Protein AF-A0A413FI56-F1 (afdb_monomer)

Sequence (163 aa):
MSLKTNYKDDKFAGKRIYKMDTLEGGLVTLEDQTQYQEEGDIFSAADINATNTAVNSNTAGLSQAEKMIAGLQDKIVVNLPVSGWSGTAPFTQTIPLLGIKNTDNPIPGMLYPDNLTEDRKAQIDKSSNMITEIETLDGSLKVTCQFKRPTADLILVLKGVSL

pLDDT: mean 93.71, std 5.66, range [62.91, 98.44]

Mean predicted aligned error: 7.74 Å

Radius of gyration: 33.52 Å; Cα contacts (8 Å, |Δi|>4): 257; chains: 1; bounding box: 79×28×87 Å

Structure (mmCIF, N/CA/C/O backbone):
data_AF-A0A413FI56-F1
#
_entry.id   AF-A0A413FI56-F1
#
loop_
_atom_site.group_PDB
_atom_site.id
_atom_site.type_symbol
_atom_site.label_atom_id
_atom_site.label_alt_id
_atom_site.label_comp_id
_atom_site.label_asym_id
_atom_site.label_entity_id
_atom_site.label_seq_id
_atom_site.pdbx_PDB_ins_code
_atom_site.Cartn_x
_atom_site.Cartn_y
_atom_site.Cartn_z
_atom_site.occupancy
_atom_site.B_iso_or_equiv
_atom_site.auth_seq_id
_atom_site.auth_comp_id
_atom_site.auth_asym_id
_atom_site.auth_atom_id
_atom_site.pdbx_PDB_model_num
ATOM 1 N N . MET A 1 1 ? -4.419 7.385 18.884 1.00 62.91 1 MET A N 1
ATOM 2 C CA . MET A 1 1 ? -5.493 7.493 19.897 1.00 62.91 1 MET A CA 1
ATOM 3 C C . MET A 1 1 ? -5.145 6.507 21.002 1.00 62.91 1 MET A C 1
ATOM 5 O O . MET A 1 1 ? -4.830 5.375 20.660 1.00 62.91 1 MET A O 1
ATOM 9 N N . SER A 1 2 ? -5.079 6.925 22.267 1.00 76.06 2 SER A N 1
ATOM 10 C CA . SER A 1 2 ? -4.765 6.002 23.369 1.00 76.06 2 SER A CA 1
ATOM 11 C C . SER A 1 2 ? -6.068 5.498 23.974 1.00 76.06 2 SER A C 1
ATOM 13 O O . SER A 1 2 ? -6.894 6.315 24.373 1.00 76.06 2 SER A O 1
ATOM 15 N N . LEU A 1 3 ? -6.258 4.180 24.015 1.00 86.19 3 LEU A N 1
ATOM 16 C CA . LEU A 1 3 ? -7.395 3.569 24.705 1.00 86.19 3 LEU A CA 1
ATOM 17 C C . LEU A 1 3 ? -7.156 3.622 26.220 1.00 86.19 3 LEU A C 1
ATOM 19 O O . LEU A 1 3 ? -6.004 3.611 26.663 1.00 86.19 3 LEU A O 1
ATOM 23 N N . LYS A 1 4 ? -8.228 3.697 27.015 1.00 89.62 4 LYS A N 1
ATOM 24 C CA . LYS A 1 4 ? -8.126 3.604 28.475 1.00 89.62 4 LYS A CA 1
ATOM 25 C C . LYS A 1 4 ? -7.686 2.187 28.855 1.00 89.62 4 LYS A C 1
ATOM 27 O O . LYS A 1 4 ? -8.221 1.212 28.339 1.00 89.62 4 LYS A O 1
ATOM 32 N N . THR A 1 5 ? -6.711 2.076 29.755 1.00 91.69 5 THR A N 1
ATOM 33 C CA . THR A 1 5 ? -6.114 0.787 30.164 1.00 91.69 5 THR A CA 1
ATOM 34 C C . THR A 1 5 ? -6.169 0.546 31.670 1.00 91.69 5 THR A C 1
ATOM 36 O O . THR A 1 5 ? -5.569 -0.400 32.166 1.00 91.69 5 THR A O 1
ATOM 39 N N . ASN A 1 6 ? -6.835 1.426 32.414 1.00 93.69 6 ASN A N 1
ATOM 40 C CA . ASN A 1 6 ? -6.826 1.450 33.873 1.00 93.69 6 ASN A CA 1
ATOM 41 C C . ASN A 1 6 ? -8.244 1.508 34.456 1.00 93.69 6 ASN A C 1
ATOM 43 O O . ASN A 1 6 ? -8.458 2.217 35.437 1.00 93.69 6 ASN A O 1
ATOM 47 N N . TYR A 1 7 ? -9.195 0.798 33.835 1.00 94.94 7 TYR A N 1
ATOM 48 C CA . TYR A 1 7 ? -10.521 0.596 34.421 1.00 94.94 7 TYR A CA 1
ATOM 49 C C . TYR A 1 7 ? -10.390 -0.038 35.804 1.00 94.94 7 TYR A C 1
ATOM 51 O O . TYR A 1 7 ? -9.538 -0.905 36.022 1.00 94.94 7 TYR A O 1
ATOM 59 N N . LYS A 1 8 ? -11.233 0.415 36.724 1.00 95.69 8 LYS A N 1
ATOM 60 C CA . LYS A 1 8 ? -11.311 -0.099 38.088 1.00 95.69 8 LYS A CA 1
ATOM 61 C C . LYS A 1 8 ? -12.661 -0.747 38.328 1.00 95.69 8 LYS A C 1
ATOM 63 O O . LYS A 1 8 ? -13.668 -0.268 37.817 1.00 95.69 8 LYS A O 1
ATOM 68 N N . ASP A 1 9 ? -12.664 -1.789 39.143 1.00 95.19 9 ASP A N 1
ATOM 69 C CA . ASP A 1 9 ? -13.892 -2.388 39.649 1.00 95.19 9 ASP A CA 1
ATOM 70 C C . ASP A 1 9 ? -14.341 -1.684 40.929 1.00 95.19 9 ASP A C 1
ATOM 72 O O . ASP A 1 9 ? -13.516 -1.216 41.719 1.00 95.19 9 ASP A O 1
ATOM 76 N N . ASP A 1 10 ? -15.651 -1.689 41.169 1.00 96.62 10 ASP A N 1
ATOM 77 C CA . ASP A 1 10 ? -16.194 -1.343 42.479 1.00 96.62 10 ASP A CA 1
ATOM 78 C C . ASP A 1 10 ? -15.631 -2.288 43.552 1.00 96.62 10 ASP A C 1
ATOM 80 O O . ASP A 1 10 ? -15.700 -3.515 43.422 1.00 96.62 10 ASP A O 1
ATOM 84 N N . LYS A 1 11 ? -15.158 -1.733 44.670 1.00 96.75 11 LYS A N 1
ATOM 85 C CA . LYS A 1 11 ? -14.736 -2.500 45.850 1.00 96.75 11 LYS A CA 1
ATOM 86 C C . LYS A 1 11 ? -15.655 -2.193 47.014 1.00 96.75 11 LYS A C 1
ATOM 88 O O . LYS A 1 11 ? -15.788 -1.049 47.433 1.00 96.75 11 LYS A O 1
ATOM 93 N N . PHE A 1 12 ? -16.257 -3.229 47.576 1.00 96.25 12 PHE A N 1
ATOM 94 C CA . PHE A 1 12 ? -17.137 -3.145 48.737 1.00 96.25 12 PHE A CA 1
ATOM 95 C C . PHE A 1 12 ? -17.051 -4.449 49.531 1.00 96.25 12 PHE A C 1
ATOM 97 O O . PHE A 1 12 ? -16.627 -5.485 49.016 1.00 96.25 12 PHE A O 1
ATOM 104 N N . ALA A 1 13 ? -17.430 -4.401 50.806 1.00 94.94 13 ALA A N 1
ATOM 105 C CA . ALA A 1 13 ? -17.453 -5.580 51.661 1.00 94.94 13 ALA A CA 1
ATOM 106 C C . ALA A 1 13 ? -18.859 -6.192 51.697 1.00 94.94 13 ALA A C 1
ATOM 108 O O . ALA A 1 13 ? -19.853 -5.487 51.854 1.00 94.94 13 ALA A O 1
ATOM 109 N N . GLY A 1 14 ? -18.946 -7.520 51.613 1.00 93.88 14 GLY A N 1
ATOM 110 C CA . GLY A 1 14 ? -20.225 -8.225 51.685 1.00 93.88 14 GLY A CA 1
ATOM 111 C C . GLY A 1 14 ? -21.047 -8.119 50.397 1.00 93.88 14 GLY A C 1
ATOM 112 O O . GLY A 1 14 ? -20.510 -8.225 49.298 1.00 93.88 14 GLY A O 1
ATOM 113 N N . LYS A 1 15 ? -22.372 -8.000 50.530 1.00 95.31 15 LYS A N 1
ATOM 114 C CA . LYS A 1 15 ? -23.308 -7.921 49.396 1.00 95.31 15 LYS A CA 1
ATOM 115 C C . LYS A 1 15 ? -23.621 -6.462 49.070 1.00 95.31 15 LYS A C 1
ATOM 117 O O . LYS A 1 15 ? -23.657 -5.640 49.981 1.00 95.31 15 LYS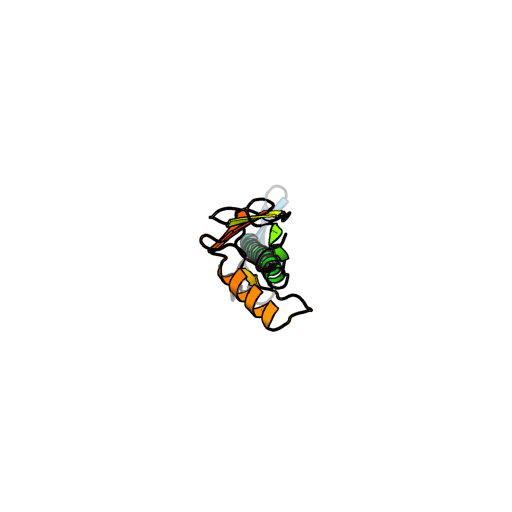 A O 1
ATOM 122 N N . ARG A 1 16 ? -23.930 -6.172 47.801 1.00 96.69 16 ARG A N 1
ATOM 123 C CA . ARG A 1 16 ? -24.532 -4.885 47.426 1.00 96.69 16 ARG A CA 1
ATOM 124 C C . ARG A 1 16 ? -25.878 -4.715 48.124 1.00 96.69 16 ARG A C 1
ATOM 126 O O . ARG A 1 16 ? -26.634 -5.684 48.251 1.00 96.69 16 ARG A O 1
ATOM 133 N N . ILE A 1 17 ? -26.153 -3.502 48.579 1.00 97.00 17 ILE A N 1
ATOM 134 C CA . ILE A 1 17 ? -27.350 -3.147 49.336 1.00 97.00 17 ILE A CA 1
ATOM 135 C C . ILE A 1 17 ? -28.154 -2.151 48.512 1.00 97.00 17 ILE A C 1
ATOM 137 O O . ILE A 1 17 ? -27.629 -1.125 48.097 1.00 97.00 17 ILE A O 1
ATOM 141 N N . TYR A 1 18 ? -29.435 -2.447 48.306 1.00 97.38 18 TYR A N 1
ATOM 142 C CA . TYR A 1 18 ? -30.353 -1.579 47.578 1.00 97.38 18 TYR A CA 1
ATOM 143 C C . TYR A 1 18 ? -31.541 -1.226 48.459 1.00 97.38 18 TYR A C 1
ATOM 145 O O . TYR A 1 18 ? -32.102 -2.097 49.131 1.00 97.38 18 TYR A O 1
ATOM 153 N N . LYS A 1 19 ? -31.957 0.036 48.417 1.00 97.25 19 LYS A N 1
ATOM 154 C CA . LYS A 1 19 ? -33.266 0.448 48.909 1.00 97.25 19 LYS A CA 1
ATOM 155 C C . LYS A 1 19 ? -34.274 0.292 47.773 1.00 97.25 19 LYS A C 1
ATOM 157 O O . LYS A 1 19 ? -34.049 0.782 46.670 1.00 97.25 19 LYS A O 1
ATOM 162 N N . MET A 1 20 ? -35.366 -0.417 48.048 1.00 97.50 20 MET A N 1
ATOM 163 C CA . MET A 1 20 ? -36.452 -0.623 47.094 1.00 97.50 20 MET A CA 1
ATOM 164 C C . MET A 1 20 ? -37.646 0.241 47.479 1.00 97.50 20 MET A C 1
ATOM 166 O O . MET A 1 20 ? -38.175 0.101 48.581 1.00 97.50 20 MET A O 1
ATOM 170 N N . ASP A 1 21 ? -38.101 1.066 46.544 1.00 96.19 21 ASP A N 1
ATOM 171 C CA . ASP A 1 21 ? -39.343 1.822 46.663 1.00 96.19 21 ASP A CA 1
ATOM 172 C C . ASP A 1 21 ? -40.326 1.316 45.590 1.00 96.19 21 ASP A C 1
ATOM 174 O O . ASP A 1 21 ? -39.961 1.124 44.427 1.00 96.19 21 ASP A O 1
ATOM 178 N N . THR A 1 22 ? -41.568 1.027 45.991 1.00 96.25 22 THR A N 1
ATOM 179 C CA . THR A 1 22 ? -42.619 0.562 45.067 1.00 96.25 22 THR A CA 1
ATOM 180 C C . THR A 1 22 ? -43.400 1.757 44.541 1.00 96.25 22 THR A C 1
ATOM 182 O O . THR A 1 22 ? -43.889 2.576 45.318 1.00 96.25 22 THR A O 1
ATOM 185 N N . LEU A 1 23 ? -43.516 1.845 43.221 1.00 94.19 23 LEU A N 1
ATOM 186 C CA . LEU A 1 23 ? -44.238 2.887 42.506 1.00 94.19 23 LEU A CA 1
ATOM 187 C C . LEU A 1 23 ? -45.663 2.436 42.161 1.00 94.19 23 LEU A C 1
ATOM 189 O O . LEU A 1 23 ? -46.005 1.249 42.181 1.00 94.19 23 LEU A O 1
ATOM 193 N N . GLU A 1 24 ? -46.499 3.404 41.789 1.00 93.31 24 GLU A N 1
ATOM 194 C CA . GLU A 1 24 ? -47.828 3.135 41.246 1.00 93.31 24 GLU A CA 1
ATOM 195 C C . GLU A 1 24 ? -47.736 2.264 39.977 1.00 93.31 24 GLU A C 1
ATOM 197 O O . GLU A 1 24 ? -46.780 2.347 39.204 1.00 93.31 24 GLU A O 1
ATOM 202 N N . GLY A 1 25 ? -48.705 1.368 39.782 1.00 92.62 25 GLY A N 1
ATOM 203 C CA . GLY A 1 25 ? -48.677 0.399 38.680 1.00 92.62 25 GLY A CA 1
ATOM 204 C C . GLY A 1 25 ? -47.736 -0.796 38.891 1.00 92.62 25 GLY A C 1
ATOM 205 O O . GLY A 1 25 ? -47.563 -1.592 37.971 1.00 92.62 25 GLY A O 1
ATOM 206 N N . GLY A 1 26 ? -47.148 -0.957 40.083 1.00 93.44 26 GLY A N 1
ATOM 207 C CA . GLY A 1 26 ? -46.331 -2.126 40.439 1.00 93.44 26 GLY A CA 1
ATOM 208 C C . GLY A 1 26 ? -44.890 -2.083 39.924 1.00 93.44 26 GLY A C 1
ATOM 209 O O . GLY A 1 26 ? -44.186 -3.088 39.999 1.00 93.44 26 GLY A O 1
ATOM 210 N N . LEU A 1 27 ? -44.443 -0.935 39.406 1.00 95.06 27 LEU A N 1
ATOM 211 C CA . LEU A 1 27 ? -43.036 -0.696 39.087 1.00 95.06 27 LEU A CA 1
ATOM 212 C C . LEU A 1 27 ? -42.225 -0.504 40.377 1.00 95.06 27 LEU A C 1
ATOM 214 O O . LEU A 1 27 ? -42.771 -0.143 41.417 1.00 95.06 27 LEU A O 1
ATOM 218 N N . VAL A 1 28 ? -40.911 -0.717 40.316 1.00 96.69 28 VAL A N 1
ATOM 219 C CA . VAL A 1 28 ? -40.008 -0.513 41.459 1.00 96.69 28 VAL A CA 1
ATOM 220 C C . VAL A 1 28 ? -38.793 0.306 41.047 1.00 96.69 28 VAL A C 1
ATOM 222 O O . VAL A 1 28 ? -38.293 0.165 39.930 1.00 96.69 28 VAL A O 1
ATOM 225 N N . THR A 1 29 ? -38.297 1.134 41.961 1.00 97.00 29 THR A N 1
ATOM 226 C CA . THR A 1 29 ? -36.978 1.768 41.857 1.00 97.00 29 THR A CA 1
ATOM 227 C C . THR A 1 29 ? -36.022 1.119 42.840 1.00 97.00 29 THR A C 1
ATOM 229 O O . THR A 1 29 ? -36.403 0.802 43.967 1.00 97.00 29 THR A O 1
ATOM 232 N N . LEU A 1 30 ? -34.776 0.935 42.408 1.00 97.19 30 LEU A N 1
ATOM 233 C CA . LEU A 1 30 ? -33.689 0.442 43.242 1.00 97.19 30 LEU A CA 1
ATOM 234 C C . LEU A 1 30 ? -32.643 1.542 43.358 1.00 97.19 30 LEU A C 1
ATOM 236 O O . LEU A 1 30 ? -32.003 1.903 42.373 1.00 97.19 30 LEU A O 1
ATOM 240 N N . GLU A 1 31 ? -32.490 2.074 44.561 1.00 97.25 31 GLU A N 1
ATOM 241 C CA . GLU A 1 31 ? -31.431 3.018 44.893 1.00 97.25 31 GLU A CA 1
ATOM 242 C C . GLU A 1 31 ? -30.264 2.235 45.502 1.00 97.25 31 GLU A C 1
ATOM 244 O O . GLU A 1 31 ? -30.450 1.512 46.484 1.00 97.25 31 GLU A O 1
ATOM 249 N N . ASP A 1 32 ? -29.072 2.335 44.909 1.00 96.31 32 ASP A N 1
ATOM 250 C CA . ASP A 1 32 ? -27.870 1.712 45.470 1.00 96.31 32 ASP A CA 1
ATOM 251 C C . ASP A 1 32 ? -27.471 2.444 46.762 1.00 96.31 32 ASP A C 1
ATOM 253 O O . ASP A 1 32 ? -27.287 3.658 46.768 1.00 96.31 32 ASP A O 1
ATOM 257 N N . GLN A 1 33 ? -27.387 1.705 47.868 1.00 96.75 33 GLN A N 1
ATOM 258 C CA . GLN A 1 33 ? -26.980 2.177 49.198 1.00 96.75 33 GLN A CA 1
ATOM 259 C C . GLN A 1 33 ? -25.724 1.434 49.684 1.00 96.75 33 GLN A C 1
ATOM 261 O O . GLN A 1 33 ? -25.410 1.418 50.878 1.00 96.75 33 GLN A O 1
ATOM 266 N N . THR A 1 34 ? -25.021 0.755 48.776 1.00 96.75 34 THR A N 1
ATOM 267 C CA . THR A 1 34 ? -23.792 0.026 49.085 1.00 96.75 34 THR A CA 1
ATOM 268 C C . THR A 1 34 ? -22.714 1.005 49.541 1.00 96.75 34 THR A C 1
ATOM 270 O O . THR A 1 34 ? -22.450 2.014 48.893 1.00 96.75 34 THR A O 1
ATOM 273 N N . GLN A 1 35 ? -22.049 0.698 50.657 1.00 96.38 35 GLN A N 1
ATOM 274 C CA . GLN A 1 35 ? -20.872 1.451 51.084 1.00 96.38 35 GLN A CA 1
ATOM 275 C C . GLN A 1 35 ? -19.638 0.951 50.330 1.00 96.38 35 GLN A C 1
ATOM 277 O O . GLN A 1 35 ? -19.079 -0.103 50.652 1.00 96.38 35 GLN A O 1
ATOM 282 N N . TY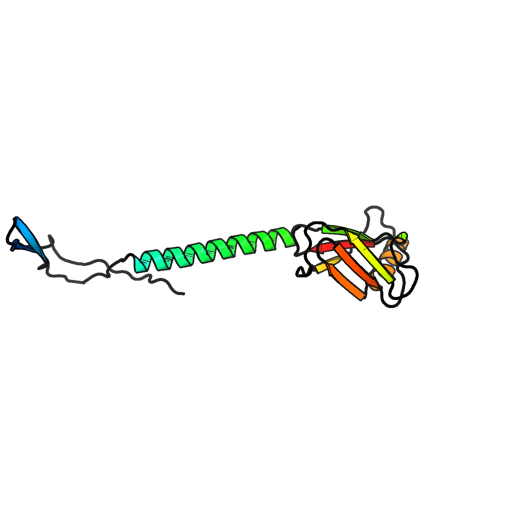R A 1 36 ? -19.230 1.711 49.317 1.00 96.44 36 TYR A N 1
ATOM 283 C CA . TYR A 1 36 ? -18.043 1.428 48.521 1.00 96.44 36 TYR A CA 1
ATOM 284 C C . TYR A 1 36 ? -16.769 1.909 49.229 1.00 96.44 36 TYR A C 1
ATOM 286 O O . TYR A 1 36 ? -16.701 3.004 49.780 1.00 96.44 36 TYR A O 1
ATOM 294 N N . GLN A 1 37 ? -15.741 1.063 49.211 1.00 96.69 37 GLN A N 1
ATOM 295 C CA . GLN A 1 37 ? -14.363 1.432 49.544 1.00 96.69 37 GLN A CA 1
ATOM 296 C C . GLN A 1 37 ? -13.671 2.085 48.340 1.00 96.69 37 GLN A C 1
ATOM 298 O O . GLN A 1 37 ? -12.802 2.935 48.509 1.00 96.69 37 GLN A O 1
ATOM 303 N N . GLU A 1 38 ? -14.058 1.677 47.130 1.00 96.69 38 GLU A N 1
ATOM 304 C CA . GLU A 1 38 ? -13.630 2.252 45.858 1.00 96.69 38 GLU A CA 1
ATOM 305 C C . GLU A 1 38 ? -14.801 2.157 44.879 1.00 96.69 38 GLU A C 1
ATOM 307 O O . GLU A 1 38 ? -15.395 1.086 44.749 1.00 96.69 38 GLU A O 1
ATOM 312 N N . GLU A 1 39 ? -15.124 3.264 44.216 1.00 94.69 39 GLU A N 1
ATOM 313 C CA . GLU A 1 39 ? -16.052 3.272 43.084 1.00 94.69 39 GLU A CA 1
ATOM 314 C C . GLU A 1 39 ? -15.263 3.018 41.797 1.00 94.69 39 GLU A C 1
ATOM 316 O O . GLU A 1 39 ? -14.225 3.642 41.539 1.00 94.69 39 GLU A O 1
ATOM 321 N N . GLY A 1 40 ? -15.738 2.050 41.026 1.00 95.56 40 GLY A N 1
ATOM 322 C CA . GLY A 1 40 ? -15.172 1.619 39.766 1.00 95.56 40 GLY A CA 1
ATOM 323 C C . GLY A 1 40 ? -15.524 2.548 38.611 1.00 95.56 40 GLY A C 1
ATOM 324 O O . GLY A 1 40 ? -16.308 3.490 38.714 1.00 95.56 40 GLY A O 1
ATOM 325 N N . ASP A 1 41 ? -14.927 2.259 37.463 1.00 95.81 41 ASP A N 1
ATOM 326 C CA . ASP A 1 41 ? -15.236 2.940 36.217 1.00 95.81 41 ASP A CA 1
ATOM 327 C C . ASP A 1 41 ? -16.405 2.251 35.504 1.00 95.81 41 ASP A C 1
ATOM 329 O O . ASP A 1 41 ? -16.456 1.025 35.397 1.00 95.81 41 ASP A O 1
ATOM 333 N N . ILE A 1 42 ? -17.303 3.035 34.908 1.00 93.00 42 ILE A N 1
ATOM 334 C CA . ILE A 1 42 ? -18.323 2.486 34.011 1.00 93.00 42 ILE A CA 1
ATOM 335 C C . ILE A 1 42 ? -17.655 2.082 32.695 1.00 93.00 42 ILE A C 1
ATOM 337 O O . ILE A 1 42 ? -17.103 2.926 31.989 1.00 93.00 42 ILE A O 1
ATOM 341 N N . PHE A 1 43 ? -17.760 0.801 32.336 1.00 92.69 43 PHE A N 1
ATOM 342 C CA . PHE A 1 43 ? -17.487 0.343 30.977 1.00 92.69 43 PHE A CA 1
ATOM 343 C C . PHE A 1 43 ? -18.749 0.485 30.124 1.00 92.69 43 PHE A C 1
ATOM 345 O O . PHE A 1 43 ? -19.767 -0.163 30.373 1.00 92.69 43 PHE A O 1
ATOM 352 N N . SER A 1 44 ? -18.696 1.357 29.124 1.00 92.81 44 SER A N 1
ATOM 353 C CA . SER A 1 44 ? 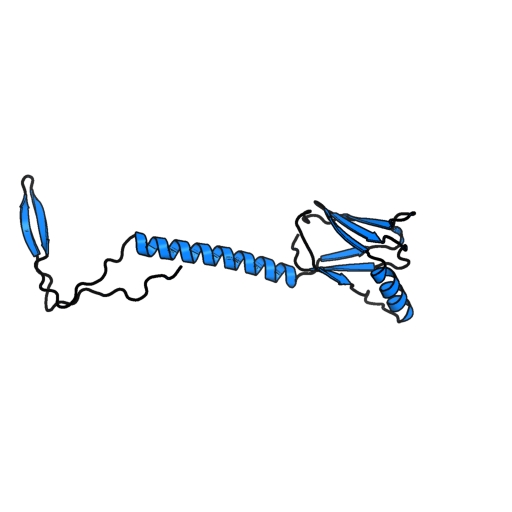-19.850 1.758 28.327 1.00 92.81 44 SER A CA 1
ATOM 354 C C . SER A 1 44 ? -19.743 1.326 26.865 1.00 92.81 44 SER A C 1
ATOM 356 O O . SER A 1 44 ? -18.688 0.932 26.361 1.00 92.81 44 SER A O 1
ATOM 358 N N . ALA A 1 45 ? -20.851 1.485 26.135 1.00 95.75 45 ALA A N 1
ATOM 359 C CA . ALA A 1 45 ? -20.859 1.334 24.684 1.00 95.75 45 ALA A CA 1
ATOM 360 C C . ALA A 1 45 ? -19.836 2.262 23.996 1.00 95.75 45 ALA A C 1
ATOM 362 O O . ALA A 1 45 ? -19.279 1.902 22.962 1.00 95.75 45 ALA A O 1
ATOM 363 N N . ALA A 1 46 ? -19.558 3.442 24.562 1.00 91.81 46 ALA A N 1
ATOM 364 C CA . ALA A 1 46 ? -18.579 4.364 23.995 1.00 91.81 46 ALA A CA 1
ATOM 365 C C . ALA A 1 46 ? -17.157 3.779 24.037 1.00 91.81 46 ALA A C 1
ATOM 367 O O . ALA A 1 46 ? -16.427 3.884 23.052 1.00 91.81 46 ALA A O 1
ATOM 368 N N . ASP A 1 47 ? -16.791 3.103 25.128 1.00 92.44 47 ASP A N 1
ATOM 369 C CA . ASP A 1 47 ? -15.463 2.512 25.327 1.00 92.44 47 ASP A CA 1
ATOM 370 C C . ASP A 1 47 ? -15.188 1.368 24.341 1.00 92.44 47 ASP A C 1
ATOM 372 O O . ASP A 1 47 ? -14.144 1.319 23.677 1.00 92.44 47 ASP A O 1
ATOM 376 N N . ILE A 1 48 ? -16.160 0.463 24.182 1.00 93.88 48 ILE A N 1
ATOM 377 C CA . ILE A 1 48 ? -16.039 -0.637 23.220 1.00 93.88 48 ILE A CA 1
ATOM 378 C C . ILE A 1 48 ? -16.090 -0.130 21.776 1.00 93.88 48 ILE A C 1
ATOM 380 O O . ILE A 1 48 ? -15.339 -0.615 20.932 1.00 93.88 48 ILE A O 1
ATOM 384 N N . ASN A 1 49 ? -16.894 0.893 21.478 1.00 94.62 49 ASN A N 1
ATOM 385 C CA . ASN A 1 49 ? -16.947 1.476 20.137 1.00 94.62 49 ASN A CA 1
ATOM 386 C C . ASN A 1 49 ? -15.640 2.186 19.764 1.00 94.62 49 ASN A C 1
ATOM 388 O O . ASN A 1 49 ? -15.192 2.071 18.620 1.00 94.62 49 ASN A O 1
ATOM 392 N N . ALA A 1 50 ? -14.989 2.863 20.714 1.00 92.88 50 ALA A N 1
ATOM 393 C CA . ALA A 1 50 ? -13.656 3.426 20.511 1.00 92.88 50 ALA A CA 1
ATOM 394 C C . ALA A 1 50 ? -12.627 2.325 20.201 1.00 92.88 50 ALA A C 1
ATOM 396 O O . ALA A 1 50 ? -11.844 2.450 19.257 1.00 92.88 50 ALA A O 1
ATOM 397 N N . THR A 1 51 ? -12.687 1.211 20.934 1.00 93.12 51 THR A N 1
ATOM 398 C CA . THR A 1 51 ? -11.829 0.040 20.702 1.00 93.12 51 THR A CA 1
ATOM 399 C C . THR A 1 51 ? -12.075 -0.575 19.323 1.00 93.12 51 THR A C 1
ATOM 401 O O . THR A 1 51 ? -11.131 -0.742 18.554 1.00 93.12 51 THR A O 1
ATOM 404 N N . ASN A 1 52 ? -13.333 -0.834 18.958 1.00 96.12 52 ASN A N 1
ATOM 405 C CA . ASN A 1 52 ? -13.709 -1.372 17.647 1.00 96.12 52 ASN A CA 1
ATOM 406 C C . ASN A 1 52 ? -13.258 -0.457 16.505 1.00 96.12 52 ASN A C 1
ATOM 408 O O . ASN A 1 52 ? -12.750 -0.931 15.493 1.00 96.12 52 ASN A O 1
ATOM 412 N N . THR A 1 53 ? -13.393 0.859 16.674 1.00 94.88 53 THR A N 1
ATOM 413 C CA . THR A 1 53 ? -12.923 1.840 15.687 1.00 94.88 53 THR A CA 1
ATOM 414 C C . THR A 1 53 ? -11.410 1.745 15.492 1.00 94.88 53 THR A C 1
ATOM 416 O O . THR A 1 53 ? -10.934 1.711 14.354 1.00 94.88 53 THR A O 1
ATOM 419 N N . ALA A 1 54 ? -10.648 1.653 16.586 1.00 94.50 54 ALA A N 1
ATOM 420 C CA . ALA A 1 54 ? -9.198 1.491 16.530 1.00 94.50 54 ALA A CA 1
ATOM 421 C C . ALA A 1 54 ? -8.794 0.159 15.875 1.00 94.50 54 ALA A C 1
ATOM 423 O O . ALA A 1 54 ? -7.933 0.148 14.998 1.00 94.50 54 ALA A O 1
ATOM 424 N N . VAL A 1 55 ? -9.447 -0.947 16.243 1.00 95.81 55 VAL A N 1
ATOM 425 C CA . VAL A 1 55 ? -9.197 -2.275 15.660 1.00 95.81 55 VAL A CA 1
ATOM 426 C C . VAL A 1 55 ? -9.494 -2.279 14.165 1.00 95.81 55 VAL A C 1
ATOM 428 O O . VAL A 1 55 ? -8.626 -2.657 13.389 1.00 95.81 55 VAL A O 1
ATOM 431 N N . ASN A 1 56 ? -10.657 -1.782 13.740 1.00 96.88 56 ASN A N 1
ATOM 432 C CA . ASN A 1 56 ? -11.019 -1.714 12.323 1.00 96.88 56 ASN A CA 1
ATOM 433 C C . ASN A 1 56 ? -10.029 -0.860 11.517 1.00 96.88 56 ASN A C 1
ATOM 435 O O . ASN A 1 56 ? -9.655 -1.231 10.405 1.00 96.88 56 ASN A O 1
ATOM 439 N N . SER A 1 57 ? -9.565 0.255 12.090 1.00 95.19 57 SER A N 1
ATOM 440 C CA . SER A 1 57 ? -8.540 1.102 11.466 1.00 95.19 57 SER A CA 1
ATOM 441 C C . SER A 1 57 ? -7.211 0.356 11.314 1.00 95.19 57 SER A C 1
ATOM 443 O O . SER A 1 57 ? -6.594 0.405 10.251 1.00 95.19 57 SER A O 1
ATOM 445 N N . ASN A 1 58 ? -6.794 -0.384 12.346 1.00 95.81 58 ASN A N 1
ATOM 446 C CA . ASN A 1 58 ? -5.591 -1.213 12.299 1.00 95.81 58 ASN A CA 1
ATOM 447 C C . ASN A 1 58 ? -5.723 -2.339 11.268 1.00 95.81 58 ASN A C 1
ATOM 449 O O . ASN A 1 58 ? -4.800 -2.546 10.489 1.00 95.81 58 ASN A O 1
ATOM 453 N N . THR A 1 59 ? -6.862 -3.035 11.214 1.00 97.31 59 THR A N 1
ATOM 454 C CA . THR A 1 59 ? -7.129 -4.081 10.218 1.00 97.31 59 THR A CA 1
ATOM 455 C C . THR A 1 59 ? -7.026 -3.529 8.799 1.00 97.31 59 THR A C 1
ATOM 457 O O . THR A 1 59 ? -6.330 -4.113 7.973 1.00 97.31 59 THR A O 1
ATOM 460 N N . ALA A 1 60 ? -7.639 -2.376 8.521 1.00 96.00 60 ALA A N 1
ATOM 461 C CA . ALA A 1 60 ? -7.538 -1.731 7.213 1.00 96.00 60 ALA A CA 1
ATOM 462 C C . ALA A 1 60 ? -6.086 -1.354 6.862 1.00 96.00 60 ALA A C 1
ATOM 464 O O . ALA A 1 60 ? -5.633 -1.616 5.746 1.00 96.00 60 ALA A O 1
ATOM 465 N N . GLY A 1 61 ? -5.342 -0.791 7.822 1.00 95.81 61 GLY A N 1
ATOM 466 C CA . GLY A 1 61 ? -3.928 -0.456 7.648 1.00 95.81 61 GLY A CA 1
ATOM 467 C C . GLY A 1 61 ? -3.045 -1.683 7.397 1.00 95.81 61 GLY A C 1
ATOM 468 O O . GLY A 1 61 ? -2.189 -1.652 6.514 1.00 95.81 61 GLY A O 1
ATOM 469 N N . LEU A 1 62 ? -3.280 -2.786 8.114 1.00 96.81 62 LEU A N 1
ATOM 470 C CA . LEU A 1 62 ? -2.562 -4.048 7.921 1.00 96.81 62 LEU A CA 1
ATOM 471 C C . LEU A 1 62 ? -2.836 -4.645 6.539 1.00 96.81 62 LEU A C 1
ATOM 473 O O . LEU A 1 62 ? -1.888 -4.975 5.834 1.00 96.81 62 LEU A O 1
ATOM 477 N N . SER A 1 63 ? -4.095 -4.690 6.097 1.00 93.88 63 SER A N 1
ATOM 478 C CA . SER A 1 63 ? -4.428 -5.162 4.746 1.00 93.88 63 SER A CA 1
ATOM 479 C C . SER A 1 63 ? -3.797 -4.305 3.646 1.00 93.88 63 SER A C 1
ATOM 481 O O . SER A 1 63 ? -3.450 -4.809 2.577 1.00 93.88 63 SER A O 1
ATOM 483 N N . GLN A 1 64 ? -3.628 -3.001 3.877 1.00 91.12 64 GLN A N 1
ATOM 484 C CA . GLN A 1 64 ? -2.899 -2.140 2.950 1.00 91.12 64 GLN A CA 1
ATOM 485 C C . GLN A 1 64 ? -1.396 -2.453 2.946 1.00 91.12 64 GLN A C 1
ATOM 487 O O . GLN A 1 64 ? -0.800 -2.546 1.871 1.00 91.12 64 GLN A O 1
ATOM 492 N N . ALA A 1 65 ? -0.793 -2.661 4.118 1.00 90.94 65 ALA A N 1
ATOM 493 C CA . ALA A 1 65 ? 0.611 -3.043 4.238 1.00 90.94 65 ALA A CA 1
ATOM 494 C C . ALA A 1 65 ? 0.900 -4.400 3.572 1.00 90.94 65 ALA A C 1
ATOM 496 O O . ALA A 1 65 ? 1.890 -4.522 2.856 1.00 90.94 65 ALA A O 1
ATOM 497 N N . GLU A 1 66 ? 0.019 -5.392 3.726 1.00 89.94 66 GLU A N 1
ATOM 498 C CA . GLU A 1 66 ? 0.125 -6.696 3.056 1.00 89.94 66 GLU A CA 1
ATOM 499 C C . GLU A 1 66 ? 0.175 -6.549 1.531 1.00 89.94 66 GLU A C 1
ATOM 501 O O . GLU A 1 66 ? 1.047 -7.130 0.884 1.00 89.94 66 GLU A O 1
ATOM 506 N N . LYS A 1 67 ? -0.696 -5.711 0.951 1.00 83.44 67 LYS A N 1
ATOM 507 C CA . LYS A 1 67 ? -0.687 -5.419 -0.493 1.00 83.44 67 LYS A CA 1
ATOM 508 C C . LYS A 1 67 ? 0.607 -4.740 -0.939 1.00 83.44 67 LYS A C 1
ATOM 510 O O . LYS A 1 67 ? 1.151 -5.095 -1.981 1.00 83.44 67 LYS A O 1
ATOM 515 N N . MET A 1 68 ? 1.115 -3.789 -0.154 1.00 82.81 68 MET A N 1
ATOM 516 C CA . MET A 1 68 ? 2.392 -3.130 -0.446 1.00 82.81 68 MET A CA 1
ATOM 517 C C . MET A 1 68 ? 3.559 -4.123 -0.407 1.00 82.81 68 MET A C 1
ATOM 519 O O . MET A 1 68 ? 4.389 -4.124 -1.310 1.00 82.81 68 MET A O 1
ATOM 523 N N . ILE A 1 69 ? 3.612 -4.997 0.603 1.00 84.31 69 ILE A N 1
ATOM 524 C CA . ILE A 1 69 ? 4.653 -6.028 0.729 1.00 84.31 69 ILE A CA 1
ATOM 525 C C . ILE A 1 69 ? 4.582 -7.008 -0.444 1.00 84.31 69 ILE A C 1
ATOM 527 O O . ILE A 1 69 ? 5.614 -7.293 -1.053 1.00 84.31 69 ILE A O 1
ATOM 531 N N . ALA A 1 70 ? 3.382 -7.473 -0.799 1.00 77.31 70 ALA A N 1
ATOM 532 C CA . ALA A 1 70 ? 3.180 -8.340 -1.954 1.00 77.31 70 ALA A CA 1
ATOM 533 C C . ALA A 1 70 ? 3.687 -7.676 -3.247 1.00 77.31 70 ALA A C 1
ATOM 535 O O . ALA A 1 70 ? 4.468 -8.285 -3.971 1.00 77.31 70 ALA A O 1
A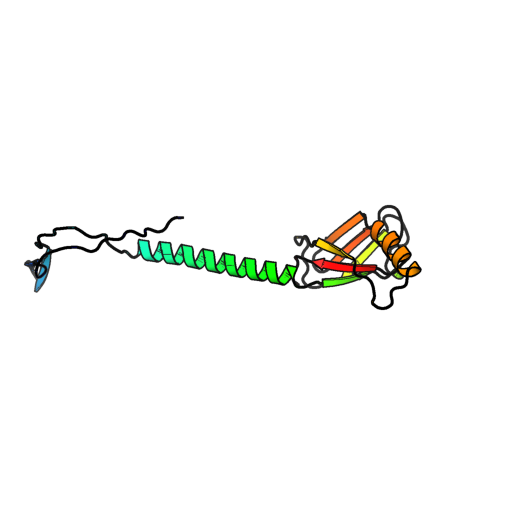TOM 536 N N . GLY A 1 71 ? 3.356 -6.400 -3.482 1.00 70.94 71 GLY A N 1
ATOM 537 C CA . GLY A 1 71 ? 3.838 -5.642 -4.645 1.00 70.94 71 GLY A CA 1
ATOM 538 C C . GLY A 1 71 ? 5.348 -5.352 -4.659 1.00 70.94 71 GLY A C 1
ATOM 539 O O . GLY A 1 71 ? 5.900 -5.018 -5.704 1.00 70.94 71 GLY A O 1
ATOM 540 N N . LEU A 1 72 ? 6.046 -5.459 -3.522 1.00 74.25 72 LEU A N 1
ATOM 541 C CA . LEU A 1 72 ? 7.512 -5.354 -3.453 1.00 74.25 72 LEU A CA 1
ATOM 542 C C . LEU A 1 72 ? 8.220 -6.694 -3.700 1.00 74.25 72 LEU A C 1
ATOM 544 O O . LEU A 1 72 ? 9.360 -6.713 -4.186 1.00 74.25 72 LEU A O 1
ATOM 548 N N . GLN A 1 73 ? 7.578 -7.798 -3.310 1.00 74.81 73 GLN A N 1
ATOM 549 C CA . GLN A 1 73 ? 8.071 -9.155 -3.538 1.00 74.81 73 GLN A CA 1
ATOM 550 C C . GLN A 1 73 ? 7.842 -9.591 -4.981 1.00 74.81 73 GLN A C 1
ATOM 552 O O . GLN A 1 73 ? 8.748 -10.164 -5.5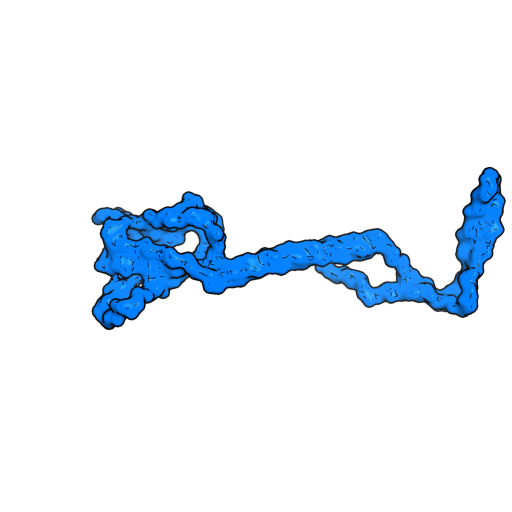94 1.00 74.81 73 GLN A O 1
ATOM 557 N N . ASP A 1 74 ? 6.662 -9.294 -5.516 1.00 78.06 74 ASP A N 1
ATOM 558 C CA . ASP A 1 74 ? 6.347 -9.547 -6.908 1.00 78.06 74 ASP A CA 1
ATOM 559 C C . ASP A 1 74 ? 7.098 -8.567 -7.820 1.00 78.06 74 ASP A C 1
ATOM 561 O O . ASP A 1 74 ? 7.465 -7.450 -7.436 1.00 78.06 74 ASP A O 1
ATOM 565 N N . LYS A 1 75 ? 7.402 -9.019 -9.033 1.00 85.25 75 LYS A N 1
ATOM 566 C CA . LYS A 1 75 ? 8.056 -8.200 -10.049 1.00 85.25 75 LYS A CA 1
ATOM 567 C C . LYS A 1 75 ? 7.319 -8.381 -11.360 1.00 85.25 75 LYS A C 1
ATOM 569 O O . LYS A 1 75 ? 7.234 -9.482 -11.901 1.00 85.25 75 LYS A O 1
ATOM 574 N N . ILE A 1 76 ? 6.857 -7.275 -11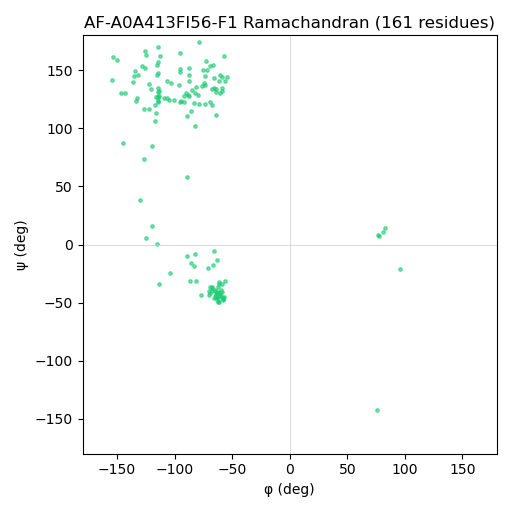.915 1.00 91.06 76 ILE A N 1
ATOM 575 C CA . ILE A 1 76 ? 6.288 -7.277 -13.254 1.00 91.06 76 ILE A CA 1
ATO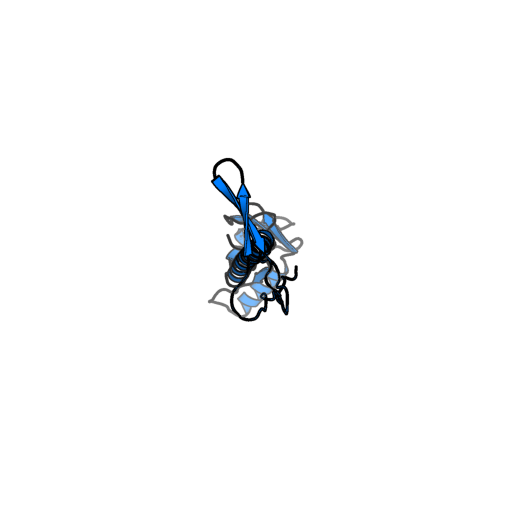M 576 C C . ILE A 1 76 ? 7.447 -7.187 -14.234 1.00 91.06 76 ILE A C 1
ATOM 578 O O . ILE A 1 76 ? 8.236 -6.243 -14.184 1.00 91.06 76 ILE A O 1
ATOM 582 N N . VAL A 1 77 ? 7.558 -8.170 -15.119 1.00 93.31 77 VAL A N 1
ATOM 583 C CA . VAL A 1 77 ? 8.587 -8.198 -16.159 1.00 93.31 77 VAL A CA 1
ATOM 584 C C . VAL A 1 77 ? 8.040 -7.538 -17.421 1.00 93.31 77 VAL A C 1
ATOM 586 O O . VAL A 1 77 ? 7.026 -7.970 -17.964 1.00 93.31 77 VAL A O 1
ATOM 589 N N . VAL A 1 78 ? 8.726 -6.505 -17.904 1.00 95.69 78 VAL A N 1
ATOM 590 C CA . VAL A 1 78 ? 8.370 -5.758 -19.114 1.00 95.69 78 VAL A CA 1
ATOM 591 C C . VAL A 1 78 ? 9.484 -5.918 -20.139 1.00 95.69 78 VAL A C 1
ATOM 593 O O . VAL A 1 78 ? 10.627 -5.535 -19.896 1.00 95.69 78 VAL A O 1
ATOM 596 N N . ASN A 1 79 ? 9.146 -6.469 -21.302 1.00 96.44 79 ASN A N 1
ATOM 597 C CA . ASN A 1 79 ? 10.081 -6.612 -22.413 1.00 96.44 79 ASN A CA 1
ATOM 598 C C . ASN A 1 79 ? 10.022 -5.376 -23.315 1.00 96.44 79 ASN A C 1
ATOM 600 O O . ASN A 1 79 ? 8.945 -4.966 -23.743 1.00 96.44 79 ASN A O 1
ATOM 604 N N . LEU A 1 80 ? 11.187 -4.821 -23.630 1.00 97.38 80 LEU A N 1
ATOM 605 C CA . LEU A 1 80 ? 11.377 -3.696 -24.539 1.00 97.38 80 LEU A CA 1
ATOM 606 C C . LEU A 1 80 ? 12.267 -4.156 -25.701 1.00 97.38 80 LEU A C 1
ATOM 608 O O . LEU A 1 80 ? 13.491 -3.979 -25.647 1.00 97.38 80 LEU A O 1
ATOM 612 N N . PRO A 1 81 ? 11.694 -4.779 -26.742 1.00 97.38 81 PRO A N 1
ATOM 613 C CA . PRO A 1 81 ? 12.459 -5.151 -27.921 1.00 97.38 81 PRO A CA 1
ATOM 614 C C . PRO A 1 81 ? 13.076 -3.923 -28.602 1.00 97.38 81 PRO A C 1
ATOM 616 O O . PRO A 1 81 ? 12.475 -2.845 -28.670 1.00 97.38 81 PRO A O 1
ATOM 619 N N . VAL A 1 82 ? 14.268 -4.095 -29.173 1.00 96.94 82 VAL A N 1
ATOM 620 C CA . VAL A 1 82 ? 14.990 -3.061 -29.929 1.00 96.94 82 VAL A CA 1
ATOM 621 C C . VAL A 1 82 ? 14.170 -2.558 -31.123 1.00 96.94 82 VAL A C 1
ATOM 623 O O . VAL A 1 82 ? 14.197 -1.375 -31.466 1.00 96.94 82 VAL A O 1
ATOM 626 N N . SER A 1 83 ? 13.389 -3.448 -31.734 1.00 96.94 83 SER A N 1
ATOM 627 C CA . SER A 1 83 ? 12.522 -3.144 -32.873 1.00 96.94 83 SER A CA 1
ATOM 628 C C . SER A 1 83 ? 11.309 -2.288 -32.504 1.00 96.94 83 SER A C 1
ATOM 630 O O . SER A 1 83 ? 10.752 -1.643 -33.389 1.00 96.94 83 SER A O 1
ATOM 632 N N . GLY A 1 84 ? 10.915 -2.248 -31.226 1.00 96.62 84 GLY A N 1
ATOM 633 C CA . GLY A 1 84 ? 9.732 -1.523 -30.755 1.00 96.62 84 GLY A CA 1
ATOM 634 C C . GLY A 1 84 ? 9.947 -0.026 -30.522 1.00 96.62 84 GLY A C 1
ATOM 635 O O . GLY A 1 84 ? 8.983 0.700 -30.294 1.00 96.62 84 GLY A O 1
ATOM 636 N N . TRP A 1 85 ? 11.190 0.457 -30.590 1.00 97.75 85 TRP A N 1
ATOM 637 C CA . TRP A 1 85 ? 11.495 1.884 -30.467 1.00 97.75 85 TRP A CA 1
ATOM 638 C C . TRP A 1 85 ? 11.110 2.656 -31.726 1.00 97.75 85 TRP A C 1
ATOM 640 O O . TRP A 1 85 ? 11.413 2.212 -32.838 1.00 97.75 85 TRP A O 1
ATOM 650 N N . SER A 1 86 ? 10.541 3.850 -31.550 1.00 97.69 86 SER A N 1
ATOM 651 C CA . SER A 1 86 ? 10.269 4.790 -32.642 1.00 97.69 86 SER A CA 1
ATOM 652 C C . SER A 1 86 ? 11.536 5.161 -33.441 1.00 97.69 86 SER A C 1
ATOM 654 O O . SER A 1 86 ? 12.673 4.927 -33.023 1.00 97.69 86 SER A O 1
ATOM 656 N N . GLY A 1 87 ? 11.348 5.708 -34.646 1.00 94.81 87 GLY A N 1
ATOM 657 C CA . GLY A 1 87 ? 12.446 5.996 -35.579 1.00 94.81 87 GLY A CA 1
ATOM 658 C C . GLY A 1 87 ? 13.190 7.315 -35.339 1.00 94.81 87 GLY A C 1
ATOM 659 O O . GLY A 1 87 ? 14.311 7.468 -35.820 1.00 94.81 87 GLY A O 1
ATOM 660 N N . THR A 1 88 ? 12.600 8.257 -34.602 1.00 95.56 88 THR A N 1
ATOM 661 C CA . THR A 1 88 ? 13.128 9.617 -34.394 1.00 95.56 88 THR A CA 1
ATOM 662 C C . THR A 1 88 ? 13.055 10.014 -32.926 1.00 95.56 88 THR A C 1
ATOM 664 O O . THR A 1 88 ? 12.136 9.594 -32.230 1.00 95.56 88 THR A O 1
ATOM 667 N N . ALA A 1 89 ? 13.992 10.852 -32.474 1.00 95.38 89 ALA A N 1
ATOM 668 C CA . ALA A 1 89 ? 13.993 11.378 -31.112 1.00 95.38 89 ALA A CA 1
ATOM 669 C C . ALA A 1 89 ? 12.773 12.299 -30.848 1.00 95.38 89 ALA A C 1
ATOM 671 O O . ALA A 1 89 ? 12.412 13.069 -31.742 1.00 95.38 89 ALA A O 1
ATOM 672 N N . PRO A 1 90 ? 12.173 12.278 -29.639 1.00 97.12 90 PRO A N 1
ATOM 673 C CA . PRO A 1 90 ? 12.450 11.337 -28.552 1.00 97.12 90 PRO A CA 1
ATOM 674 C C . PRO A 1 90 ? 12.046 9.907 -28.934 1.00 97.12 90 PRO A C 1
ATOM 676 O O . PRO A 1 90 ? 10.970 9.674 -29.485 1.00 97.12 90 PRO A O 1
ATOM 679 N N . PHE A 1 91 ? 12.927 8.947 -28.650 1.00 98.44 91 PHE A N 1
ATOM 680 C CA . PHE A 1 91 ? 12.672 7.549 -28.972 1.00 98.44 91 PHE A CA 1
ATOM 681 C C . PHE A 1 91 ? 11.735 6.978 -27.920 1.00 98.44 91 PHE A C 1
ATOM 683 O O . PHE A 1 91 ? 12.061 6.995 -26.735 1.00 98.44 91 PHE A O 1
ATOM 690 N N . THR A 1 92 ? 10.580 6.479 -28.336 1.00 98.31 92 THR A N 1
ATOM 691 C CA . THR A 1 92 ? 9.551 5.994 -27.416 1.00 98.31 92 THR A CA 1
ATOM 692 C C . THR A 1 92 ? 9.153 4.569 -27.742 1.00 98.31 92 THR A C 1
ATOM 694 O O . THR A 1 92 ? 9.239 4.124 -28.890 1.00 98.31 92 THR A O 1
ATOM 697 N N . GLN A 1 93 ? 8.722 3.855 -26.709 1.00 98.31 93 GLN A N 1
ATOM 698 C CA . GLN A 1 93 ? 8.095 2.548 -26.813 1.00 98.31 93 GLN A CA 1
ATOM 699 C C . GLN A 1 93 ? 6.985 2.458 -25.763 1.00 98.31 93 GLN A C 1
ATOM 701 O O . GLN A 1 93 ? 7.204 2.784 -24.597 1.00 98.31 93 GLN A O 1
ATOM 706 N N . THR A 1 94 ? 5.793 2.032 -26.180 1.00 97.81 94 THR A N 1
ATOM 707 C CA . THR A 1 94 ? 4.634 1.857 -25.297 1.00 97.81 94 THR A CA 1
ATOM 708 C C . THR A 1 94 ? 4.275 0.383 -25.234 1.00 97.81 94 THR A C 1
ATOM 710 O O . THR A 1 94 ? 4.012 -0.235 -26.265 1.00 97.81 94 THR A O 1
ATOM 713 N N . ILE A 1 95 ? 4.267 -0.177 -24.028 1.00 96.88 95 ILE A N 1
ATOM 714 C CA . ILE A 1 95 ? 3.989 -1.588 -23.777 1.00 96.88 95 ILE A CA 1
ATOM 715 C C . ILE A 1 95 ? 2.625 -1.718 -23.091 1.00 96.88 95 ILE A C 1
ATOM 717 O O . ILE A 1 95 ? 2.418 -1.087 -22.051 1.00 96.88 95 ILE A O 1
ATOM 721 N N . PRO A 1 96 ? 1.692 -2.526 -23.628 1.00 96.31 96 PRO A N 1
ATOM 722 C CA . PRO A 1 96 ? 0.454 -2.853 -22.934 1.00 96.31 96 PRO A CA 1
ATOM 723 C C . PRO A 1 96 ? 0.749 -3.553 -21.609 1.00 96.31 96 PRO A C 1
ATOM 725 O O . PRO A 1 96 ? 1.499 -4.528 -21.567 1.00 96.31 96 PRO A O 1
ATOM 728 N N . LEU A 1 97 ? 0.136 -3.066 -20.537 1.00 94.19 97 LEU A N 1
ATOM 729 C CA . LEU A 1 97 ? 0.283 -3.621 -19.203 1.00 94.19 97 LEU A CA 1
ATOM 730 C C . LEU A 1 97 ? -1.052 -3.497 -18.466 1.00 94.19 97 LEU A C 1
ATOM 732 O O . LEU A 1 97 ? -1.338 -2.495 -17.817 1.00 94.19 97 LEU A O 1
ATOM 736 N N . LEU A 1 98 ? -1.910 -4.503 -18.643 1.00 92.88 98 LEU A N 1
ATOM 737 C CA . LEU A 1 98 ? -3.262 -4.503 -18.084 1.00 92.88 98 LEU A CA 1
ATOM 738 C C . LEU A 1 98 ? -3.216 -4.373 -16.559 1.00 92.88 98 LEU A C 1
ATOM 740 O O . LEU A 1 98 ? -2.438 -5.064 -15.914 1.00 92.88 98 LEU A O 1
ATOM 744 N N . GLY A 1 99 ? -4.060 -3.503 -16.005 1.00 90.81 99 GLY A N 1
ATOM 745 C CA . GLY A 1 99 ? -4.164 -3.274 -14.560 1.00 90.81 99 GLY A CA 1
ATOM 746 C C . GLY A 1 99 ? -3.354 -2.084 -14.038 1.00 90.81 99 GLY A C 1
ATOM 747 O O . GLY A 1 99 ? -3.725 -1.538 -13.000 1.00 90.81 99 GLY A O 1
ATOM 748 N N . ILE A 1 100 ? -2.329 -1.616 -14.766 1.00 94.25 100 ILE A N 1
ATOM 749 C CA . ILE A 1 100 ? -1.534 -0.458 -14.331 1.00 94.25 100 ILE A CA 1
ATOM 750 C C . ILE A 1 100 ? -2.334 0.835 -14.503 1.00 94.25 100 ILE A C 1
ATOM 752 O O . ILE A 1 100 ? -3.115 0.974 -15.449 1.00 94.25 100 ILE A O 1
ATOM 756 N N . LYS A 1 101 ? -2.147 1.779 -13.587 1.00 94.31 101 LYS A N 1
ATOM 757 C CA . LYS A 1 101 ? -2.804 3.088 -13.574 1.00 94.31 101 LYS A CA 1
ATOM 758 C C . LYS A 1 101 ? -1.787 4.199 -13.761 1.00 94.31 101 LYS A C 1
ATOM 760 O O . LYS A 1 101 ? -0.640 4.077 -13.340 1.00 94.31 101 LYS A O 1
ATOM 765 N N . ASN A 1 102 ? -2.234 5.338 -14.277 1.00 95.50 102 ASN A N 1
ATOM 766 C CA . ASN A 1 102 ? -1.408 6.547 -14.369 1.00 95.50 102 ASN A CA 1
ATOM 767 C C . ASN A 1 102 ? -0.954 7.124 -13.008 1.00 95.50 102 ASN A C 1
ATOM 769 O O . ASN A 1 102 ? -0.073 7.976 -12.956 1.00 95.50 102 ASN A O 1
ATOM 773 N N . THR A 1 103 ? -1.553 6.677 -11.900 1.00 93.62 103 THR A N 1
ATOM 774 C CA . THR A 1 103 ? -1.152 7.045 -10.535 1.00 93.62 103 THR A CA 1
ATOM 775 C C . THR A 1 103 ? -0.099 6.114 -9.941 1.00 93.62 103 THR A C 1
ATOM 777 O O . THR A 1 103 ? 0.409 6.391 -8.854 1.00 93.62 103 THR A O 1
ATOM 780 N N . ASP A 1 104 ? 0.192 4.988 -10.593 1.00 92.25 104 ASP A N 1
ATOM 781 C CA . ASP A 1 104 ? 1.180 4.036 -10.101 1.00 92.25 104 ASP A CA 1
ATOM 782 C C . ASP A 1 104 ? 2.591 4.587 -10.312 1.00 92.25 104 ASP A C 1
ATOM 784 O O . ASP A 1 104 ? 2.910 5.110 -11.376 1.00 92.25 104 ASP A O 1
ATOM 788 N N . ASN A 1 105 ? 3.460 4.438 -9.312 1.00 90.81 105 ASN A N 1
ATOM 789 C CA . ASN A 1 105 ? 4.841 4.918 -9.371 1.00 90.81 105 ASN A CA 1
ATOM 790 C C . ASN A 1 105 ? 5.821 3.775 -9.049 1.00 90.81 105 ASN A C 1
ATOM 792 O O . ASN A 1 105 ? 6.340 3.703 -7.929 1.00 90.81 105 ASN A O 1
ATOM 796 N N . PRO A 1 106 ? 6.020 2.825 -9.983 1.00 92.12 106 PRO A N 1
ATOM 797 C CA . PRO A 1 106 ? 6.898 1.687 -9.765 1.00 92.12 106 PRO A CA 1
ATOM 798 C C . PRO A 1 106 ? 8.360 2.111 -9.642 1.00 92.12 106 PRO A C 1
ATOM 800 O O . PRO A 1 106 ? 8.800 3.088 -10.243 1.00 92.12 106 PRO A O 1
ATOM 803 N N . ILE A 1 107 ? 9.148 1.297 -8.944 1.00 91.69 107 ILE A N 1
ATOM 804 C CA . ILE A 1 107 ? 10.608 1.385 -8.971 1.00 91.69 107 ILE A CA 1
ATOM 805 C C . ILE A 1 107 ? 11.102 0.502 -10.123 1.00 91.69 107 ILE A C 1
ATOM 807 O O . ILE A 1 107 ? 10.988 -0.728 -10.028 1.00 91.69 107 ILE A O 1
ATOM 811 N N . PRO A 1 108 ? 11.637 1.089 -11.209 1.00 92.81 108 PRO A N 1
ATOM 812 C CA . PRO A 1 108 ? 12.177 0.317 -12.312 1.00 92.81 108 PRO A CA 1
ATOM 813 C C . PRO A 1 108 ? 13.543 -0.264 -11.935 1.00 92.81 108 PRO A C 1
ATOM 815 O O . PRO A 1 108 ? 14.415 0.411 -11.389 1.00 92.81 108 PRO A O 1
ATOM 818 N N . GLY A 1 109 ? 13.744 -1.529 -12.272 1.00 92.25 109 GLY A N 1
ATOM 819 C CA . GLY A 1 109 ? 15.036 -2.195 -12.286 1.00 92.25 109 GLY A CA 1
ATOM 820 C C . GLY A 1 109 ? 15.285 -2.829 -13.647 1.00 92.25 109 GLY A C 1
ATOM 821 O O . GLY A 1 109 ? 14.378 -2.981 -14.463 1.00 92.25 109 GLY A O 1
ATOM 822 N N . MET A 1 110 ? 16.525 -3.230 -13.885 1.00 93.25 110 MET A N 1
ATOM 823 C CA . MET A 1 110 ? 16.907 -3.965 -15.085 1.00 93.25 110 MET A CA 1
ATOM 824 C C . MET A 1 110 ? 17.091 -5.443 -14.746 1.00 93.25 110 MET A C 1
ATOM 826 O O . MET A 1 110 ? 17.669 -5.782 -13.712 1.00 93.25 110 MET A O 1
ATOM 830 N N . LEU A 1 111 ? 16.624 -6.316 -15.632 1.00 93.69 111 LEU A N 1
ATOM 831 C CA . LEU A 1 111 ? 16.859 -7.752 -15.577 1.00 93.69 111 LEU A CA 1
ATOM 832 C C . LEU A 1 111 ? 17.705 -8.169 -16.782 1.00 93.69 111 LEU A C 1
ATOM 834 O O . LEU A 1 111 ? 17.436 -7.762 -17.911 1.00 93.69 111 LEU A O 1
ATOM 838 N N . TYR A 1 112 ? 18.727 -8.987 -16.547 1.00 95.12 112 TYR A N 1
ATOM 839 C CA . TYR A 1 112 ? 19.487 -9.596 -17.635 1.00 95.12 112 TYR A CA 1
ATOM 840 C C . TYR A 1 112 ? 18.840 -10.917 -18.074 1.00 95.12 112 TYR A C 1
ATOM 842 O O . TYR A 1 112 ? 18.306 -11.634 -17.228 1.00 95.12 112 TYR A O 1
ATOM 850 N N . PRO A 1 113 ? 18.904 -11.263 -19.370 1.00 92.19 113 PRO A N 1
ATOM 851 C CA . PRO A 1 113 ? 18.496 -12.576 -19.865 1.00 92.19 113 PRO A CA 1
ATOM 852 C C . PRO A 1 113 ? 19.462 -13.679 -19.396 1.00 92.19 113 PRO A C 1
ATOM 854 O O . PRO A 1 113 ? 20.647 -13.414 -19.206 1.00 92.19 113 PRO A O 1
ATOM 857 N N . ASP A 1 114 ? 18.982 -14.923 -19.290 1.00 88.38 114 ASP A N 1
ATOM 858 C CA . ASP A 1 114 ? 19.760 -16.060 -18.757 1.00 88.38 114 ASP A CA 1
ATOM 859 C C . ASP A 1 114 ? 21.019 -16.390 -19.581 1.00 88.38 114 ASP A C 1
ATOM 861 O O . ASP A 1 114 ? 22.056 -16.770 -19.040 1.00 88.38 114 ASP A O 1
ATOM 865 N N . ASN A 1 115 ? 20.967 -16.209 -20.904 1.00 87.56 115 ASN A N 1
ATOM 866 C CA . ASN A 1 115 ? 22.093 -16.421 -21.818 1.00 87.56 115 ASN A CA 1
ATOM 867 C C . ASN A 1 115 ? 22.946 -15.147 -21.988 1.00 87.56 115 ASN A C 1
ATOM 869 O O . ASN A 1 115 ? 23.088 -14.606 -23.094 1.00 87.56 115 ASN A O 1
ATOM 873 N N . LEU A 1 116 ? 23.473 -14.631 -20.877 1.00 94.62 116 LEU A N 1
ATOM 874 C CA . LEU A 1 116 ? 24.272 -13.408 -20.844 1.00 94.62 116 LEU A CA 1
ATOM 875 C C . LEU A 1 116 ? 25.738 -13.668 -21.225 1.00 94.62 116 LEU A C 1
ATOM 877 O O . LEU A 1 116 ? 26.397 -14.535 -20.659 1.00 94.62 116 LEU A O 1
ATOM 881 N N . THR A 1 117 ? 26.265 -12.865 -22.149 1.00 96.00 117 THR A N 1
ATOM 882 C CA . THR A 1 117 ? 27.706 -12.741 -22.431 1.00 96.00 117 THR A CA 1
ATOM 883 C C . THR A 1 117 ? 28.189 -11.349 -22.020 1.00 96.00 117 THR A C 1
ATOM 885 O O . THR A 1 117 ? 27.368 -10.441 -21.868 1.00 96.00 117 THR A O 1
ATOM 888 N N . GLU A 1 118 ? 29.500 -11.143 -21.859 1.00 96.25 118 GLU A N 1
ATOM 889 C CA . GLU A 1 118 ? 30.055 -9.820 -21.516 1.00 96.25 118 GLU A CA 1
ATOM 890 C C . GLU A 1 118 ? 29.685 -8.747 -22.550 1.00 96.25 118 GLU A C 1
ATOM 892 O O . GLU A 1 118 ? 29.188 -7.681 -22.180 1.00 96.25 118 GLU A O 1
ATOM 897 N N . ASP A 1 119 ? 29.824 -9.057 -23.843 1.00 95.44 119 ASP A N 1
ATOM 898 C CA . ASP A 1 119 ? 29.448 -8.146 -24.931 1.00 95.44 119 ASP A CA 1
ATOM 899 C C . ASP A 1 119 ? 27.965 -7.775 -24.875 1.00 95.44 119 ASP A C 1
ATOM 901 O O . ASP A 1 119 ? 27.594 -6.602 -24.990 1.00 95.44 119 ASP A O 1
ATOM 905 N N . ARG A 1 120 ? 27.097 -8.767 -24.640 1.00 94.62 120 ARG A N 1
ATOM 906 C CA . ARG A 1 120 ? 25.654 -8.541 -24.545 1.00 94.62 120 ARG A CA 1
ATOM 907 C C . ARG A 1 120 ? 25.296 -7.731 -23.304 1.00 94.62 120 ARG A C 1
ATOM 909 O O . ARG A 1 120 ? 24.473 -6.824 -23.399 1.00 94.62 120 ARG A O 1
ATOM 916 N N . LYS A 1 121 ? 25.938 -7.996 -22.162 1.00 95.69 121 LYS A N 1
ATOM 917 C CA . LYS A 1 121 ? 25.783 -7.197 -20.940 1.00 95.69 121 LYS A CA 1
ATOM 918 C C . LYS A 1 121 ? 26.161 -5.740 -21.198 1.00 95.69 121 LYS A C 1
ATOM 920 O O . LYS A 1 121 ? 25.381 -4.853 -20.878 1.00 95.69 121 LYS A O 1
ATOM 925 N N . ALA A 1 122 ? 27.304 -5.487 -21.834 1.00 96.50 122 ALA A N 1
ATOM 926 C CA . ALA A 1 122 ? 27.753 -4.133 -22.145 1.00 96.50 122 ALA A CA 1
ATOM 927 C C . ALA A 1 122 ? 26.788 -3.393 -23.090 1.00 96.50 122 ALA A C 1
ATOM 929 O O . ALA A 1 122 ? 26.579 -2.190 -22.938 1.00 96.50 122 ALA A O 1
ATOM 930 N N . GLN A 1 123 ? 26.187 -4.086 -24.062 1.00 96.12 123 GLN A N 1
ATOM 931 C CA . GLN A 1 123 ? 25.169 -3.506 -24.947 1.00 96.12 123 GLN A CA 1
ATOM 932 C C . GLN A 1 123 ? 23.857 -3.195 -24.216 1.00 96.12 123 GLN A C 1
ATOM 934 O O . GLN A 1 123 ? 23.279 -2.128 -24.444 1.00 96.12 123 GLN A O 1
ATOM 939 N N . ILE A 1 124 ? 23.413 -4.095 -23.332 1.00 96.75 124 ILE A N 1
ATOM 940 C CA . ILE A 1 124 ? 22.237 -3.903 -22.476 1.00 96.75 124 ILE A CA 1
ATOM 941 C C . ILE A 1 124 ? 22.464 -2.714 -21.537 1.00 96.75 124 ILE A C 1
ATOM 943 O O . ILE A 1 124 ? 21.641 -1.808 -21.522 1.00 96.75 124 ILE A O 1
ATOM 947 N N . ASP A 1 125 ? 23.605 -2.648 -20.846 1.00 96.56 125 ASP A N 1
ATOM 948 C CA . ASP A 1 125 ? 23.950 -1.554 -19.925 1.00 96.56 125 ASP A CA 1
ATOM 949 C C . ASP A 1 125 ? 24.008 -0.199 -20.633 1.00 96.56 125 ASP A C 1
ATOM 951 O O . ASP A 1 125 ? 23.532 0.813 -20.122 1.00 96.56 125 ASP A O 1
ATOM 955 N N . LYS A 1 126 ? 24.589 -0.154 -21.837 1.00 96.56 126 LYS A N 1
ATOM 956 C CA . LYS A 1 126 ? 24.604 1.073 -22.644 1.00 96.56 126 LYS A CA 1
ATOM 957 C C . LYS A 1 126 ? 23.195 1.489 -23.038 1.00 96.56 126 LYS A C 1
ATOM 959 O O . LYS A 1 126 ? 22.895 2.673 -22.972 1.00 96.56 126 LYS A O 1
ATOM 964 N N . SER A 1 127 ? 22.368 0.535 -23.460 1.00 97.12 127 SER A N 1
ATOM 965 C CA . SER A 1 127 ? 21.001 0.772 -23.930 1.00 97.12 127 SER A CA 1
ATOM 966 C C . SER A 1 127 ? 20.055 1.176 -22.795 1.00 97.12 127 SER A C 1
ATOM 968 O O . SER A 1 127 ? 19.256 2.090 -22.978 1.00 97.12 127 SER A O 1
ATOM 970 N N . SER A 1 128 ? 20.166 0.566 -21.613 1.00 95.75 128 SER A N 1
ATOM 971 C CA . SER A 1 128 ? 19.342 0.903 -20.447 1.00 95.75 128 SER A CA 1
ATOM 972 C C . SER A 1 128 ? 19.657 2.295 -19.900 1.00 95.75 128 SER A C 1
ATOM 974 O O . SER A 1 128 ? 18.736 3.036 -19.574 1.00 95.75 128 SER A O 1
ATOM 976 N N . ASN A 1 129 ? 20.927 2.715 -19.923 1.00 95.81 129 ASN A N 1
ATOM 977 C CA . ASN A 1 129 ? 21.340 4.080 -19.566 1.00 95.81 129 ASN A CA 1
ATOM 978 C C . ASN A 1 129 ? 20.834 5.170 -20.537 1.00 95.81 129 ASN A C 1
ATOM 980 O O . ASN A 1 129 ? 21.055 6.354 -20.289 1.00 95.81 129 ASN A O 1
ATOM 984 N N . MET A 1 130 ? 20.190 4.805 -21.652 1.00 97.12 130 MET A N 1
ATOM 985 C CA . MET A 1 130 ? 19.549 5.769 -22.558 1.00 97.12 130 MET A CA 1
ATOM 986 C C . MET A 1 130 ? 18.122 6.125 -22.128 1.00 97.12 130 MET A C 1
ATOM 988 O O . MET A 1 130 ? 17.593 7.118 -22.629 1.00 97.12 130 MET A O 1
ATOM 992 N N . ILE A 1 131 ? 17.510 5.335 -21.234 1.00 97.38 131 ILE A N 1
ATOM 993 C CA . ILE A 1 131 ? 16.163 5.584 -20.714 1.00 97.38 131 ILE A CA 1
ATOM 994 C C . ILE A 1 131 ? 16.206 6.847 -19.859 1.00 97.38 131 ILE A C 1
ATOM 996 O O . ILE A 1 131 ? 16.929 6.922 -18.869 1.00 97.38 131 ILE A O 1
ATOM 1000 N N . THR A 1 132 ? 15.423 7.842 -20.257 1.00 97.56 132 THR A N 1
ATOM 1001 C CA . THR A 1 132 ? 15.318 9.129 -19.566 1.00 97.56 132 THR A CA 1
ATOM 1002 C C . THR A 1 132 ? 14.036 9.250 -18.758 1.00 97.56 132 THR A C 1
ATOM 1004 O O . THR A 1 132 ? 14.000 10.021 -17.807 1.00 97.56 132 THR A O 1
ATOM 1007 N N . GLU A 1 133 ? 12.993 8.505 -19.125 1.00 97.06 133 GLU A N 1
ATOM 1008 C CA . GLU A 1 133 ? 11.694 8.565 -18.459 1.00 97.06 133 GLU A CA 1
ATOM 1009 C C . GLU A 1 133 ? 10.933 7.245 -18.621 1.00 97.06 133 GLU A C 1
ATOM 1011 O O . GLU A 1 133 ? 10.975 6.607 -19.678 1.00 97.06 133 GLU A O 1
ATOM 1016 N N . ILE A 1 134 ? 10.235 6.853 -17.556 1.00 96.94 134 ILE A N 1
ATOM 1017 C CA . ILE A 1 134 ? 9.264 5.762 -17.537 1.00 96.94 134 ILE A CA 1
ATOM 1018 C C . ILE A 1 134 ? 7.973 6.352 -16.973 1.00 96.94 134 ILE A C 1
ATOM 1020 O O . ILE A 1 134 ? 7.942 6.793 -15.829 1.00 96.94 134 ILE A O 1
ATOM 1024 N N . GLU A 1 135 ? 6.932 6.367 -17.793 1.00 97.00 135 GLU A N 1
ATOM 1025 C CA . GLU A 1 135 ? 5.621 6.934 -17.495 1.00 97.00 135 GLU A CA 1
ATOM 1026 C C . GLU A 1 135 ? 4.590 5.801 -17.431 1.00 97.00 135 GLU A C 1
ATOM 1028 O O . GLU A 1 135 ? 4.481 4.981 -18.351 1.0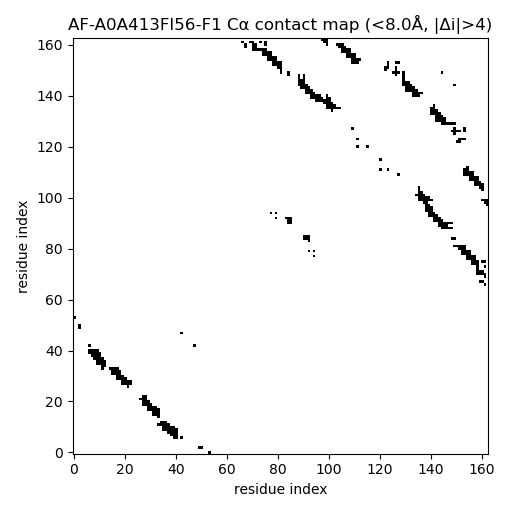0 97.00 135 GLU A O 1
ATOM 1033 N N . THR A 1 136 ? 3.836 5.741 -16.337 1.00 97.31 136 THR A N 1
ATOM 1034 C CA . THR A 1 136 ? 2.680 4.855 -16.200 1.00 97.31 136 THR A CA 1
ATOM 1035 C C . THR A 1 136 ? 1.454 5.539 -16.797 1.00 97.31 136 THR A C 1
ATOM 1037 O O . THR A 1 136 ? 1.184 6.715 -16.565 1.00 97.31 136 THR A O 1
ATOM 1040 N N . LEU A 1 137 ? 0.711 4.803 -17.613 1.00 96.88 137 LEU A N 1
ATOM 1041 C CA . LEU A 1 137 ? -0.544 5.225 -18.226 1.00 96.88 137 LEU A CA 1
ATOM 1042 C C . LEU A 1 137 ? -1.615 4.196 -17.862 1.00 96.88 137 LEU A C 1
ATOM 1044 O O . LEU A 1 137 ? -1.291 3.067 -17.505 1.00 96.88 137 LEU A O 1
ATOM 1048 N N . ASP A 1 138 ? -2.894 4.529 -18.005 1.00 96.69 138 ASP A N 1
ATOM 1049 C CA . ASP A 1 138 ? -3.948 3.546 -17.742 1.00 96.69 138 ASP A CA 1
ATOM 1050 C C . ASP A 1 138 ? -3.858 2.380 -18.747 1.00 96.69 138 ASP A C 1
ATOM 1052 O O . ASP A 1 138 ? -4.076 2.539 -19.950 1.00 96.69 138 ASP A O 1
ATOM 1056 N N . GLY A 1 139 ? -3.483 1.199 -18.248 1.00 96.31 139 GLY A N 1
ATOM 1057 C CA . GLY A 1 139 ? -3.312 -0.032 -19.020 1.00 96.31 139 GLY A CA 1
ATOM 1058 C C . GLY A 1 139 ? -2.029 -0.127 -19.853 1.00 96.31 139 GLY A C 1
ATOM 1059 O O . GLY A 1 139 ? -1.908 -1.055 -20.660 1.00 96.31 139 GLY A O 1
ATOM 1060 N N . SER A 1 140 ? -1.071 0.796 -19.714 1.00 97.06 140 SER A N 1
ATOM 1061 C CA . SER A 1 140 ? 0.203 0.714 -20.443 1.00 97.06 140 SER A CA 1
ATOM 1062 C C . SER A 1 140 ? 1.367 1.418 -19.748 1.00 97.06 140 SER A C 1
ATOM 1064 O O . SER A 1 140 ? 1.193 2.266 -18.880 1.00 97.06 140 SER A O 1
ATOM 1066 N N . LEU A 1 141 ? 2.582 1.060 -20.155 1.00 97.31 141 LEU A N 1
ATOM 1067 C CA . LEU A 1 141 ? 3.823 1.703 -19.743 1.00 97.31 141 LEU A CA 1
ATOM 1068 C C . LEU A 1 141 ? 4.457 2.377 -20.957 1.00 97.31 141 LEU A C 1
ATOM 1070 O O . LEU A 1 141 ? 4.680 1.719 -21.976 1.00 97.31 141 LEU A O 1
ATOM 1074 N N . LYS A 1 142 ? 4.793 3.660 -20.858 1.00 98.00 142 LYS A N 1
ATOM 1075 C CA . LYS A 1 142 ? 5.547 4.378 -21.885 1.00 98.00 142 LYS A CA 1
ATOM 1076 C C . LYS A 1 142 ? 6.972 4.614 -21.405 1.00 98.00 142 LYS A C 1
ATOM 1078 O O . LYS A 1 142 ? 7.199 5.169 -20.338 1.00 98.00 142 LYS A O 1
ATOM 1083 N N . VAL A 1 143 ? 7.937 4.195 -22.213 1.00 98.25 143 VAL A N 1
ATOM 1084 C CA . VAL A 1 143 ? 9.365 4.381 -21.945 1.00 98.25 143 VAL A CA 1
ATOM 1085 C C . VAL A 1 143 ? 9.938 5.324 -22.990 1.00 98.25 143 VAL A C 1
ATOM 1087 O O . VAL A 1 143 ? 9.708 5.142 -24.189 1.00 98.25 143 VAL A O 1
ATOM 1090 N N . THR A 1 144 ? 10.693 6.320 -22.534 1.00 98.38 144 THR A N 1
ATOM 1091 C CA . THR A 1 144 ? 11.290 7.357 -23.376 1.00 98.38 144 THR A CA 1
ATOM 1092 C C . THR A 1 144 ? 12.808 7.349 -23.234 1.00 98.38 144 THR A C 1
ATOM 1094 O O . THR A 1 144 ? 13.342 7.363 -22.125 1.00 98.38 144 THR A O 1
ATOM 1097 N N . CYS A 1 145 ? 13.502 7.410 -24.369 1.00 98.25 145 CYS A N 1
ATOM 1098 C CA . CYS A 1 145 ? 14.920 7.726 -24.472 1.00 98.25 145 CYS A CA 1
ATOM 1099 C C . CYS A 1 145 ? 15.076 9.030 -25.267 1.00 98.25 145 CYS A C 1
ATOM 1101 O O . CYS A 1 145 ? 14.901 9.055 -26.488 1.00 98.25 145 CYS A O 1
ATOM 1103 N N . GLN A 1 146 ? 15.410 10.130 -24.590 1.00 98.06 146 GLN A N 1
ATOM 1104 C CA . GLN A 1 146 ? 15.412 11.461 -25.209 1.00 98.06 146 GLN A CA 1
ATOM 1105 C C . GLN A 1 146 ? 16.462 11.621 -26.321 1.00 98.06 146 GLN A C 1
ATOM 1107 O O . GLN A 1 146 ? 16.202 12.275 -27.329 1.00 98.06 146 GLN A O 1
ATOM 1112 N N . PHE A 1 147 ? 17.660 11.059 -26.133 1.00 96.94 147 PHE A N 1
ATOM 1113 C CA . PHE A 1 147 ? 18.838 11.444 -26.924 1.00 96.94 147 PHE A CA 1
ATOM 1114 C C . PHE A 1 147 ? 19.373 10.347 -27.840 1.00 96.94 147 PHE A C 1
ATOM 1116 O O . PHE A 1 147 ? 19.905 10.640 -28.910 1.00 96.94 147 PHE A O 1
ATOM 1123 N N . LYS A 1 148 ? 19.286 9.083 -27.419 1.00 97.12 148 LYS A N 1
ATOM 1124 C CA . LYS A 1 148 ? 19.840 7.944 -28.156 1.00 97.12 148 LYS A CA 1
ATOM 1125 C C . LYS A 1 148 ? 18.847 6.799 -28.176 1.00 97.12 148 LYS A C 1
ATOM 1127 O O . LYS A 1 148 ? 18.195 6.524 -27.174 1.00 97.12 148 LYS A O 1
ATOM 1132 N N . ARG A 1 149 ? 18.757 6.137 -29.327 1.00 96.75 149 ARG A N 1
ATOM 1133 C CA . ARG A 1 149 ? 17.927 4.950 -29.502 1.00 96.75 149 ARG A CA 1
ATOM 1134 C C . ARG A 1 149 ? 18.660 3.732 -28.931 1.00 96.75 149 ARG A C 1
ATOM 1136 O O . ARG A 1 149 ? 19.808 3.512 -29.327 1.00 96.75 149 ARG A O 1
ATOM 1143 N N . PRO A 1 150 ? 18.023 2.935 -28.060 1.00 97.25 150 PRO A N 1
ATOM 1144 C CA . PRO A 1 150 ? 18.563 1.651 -27.629 1.00 97.25 150 PRO A CA 1
ATOM 1145 C C . PRO A 1 150 ? 18.883 0.736 -28.812 1.00 97.25 150 PRO A C 1
ATOM 1147 O O . PRO A 1 150 ? 18.166 0.728 -29.813 1.00 97.25 150 PRO A O 1
ATOM 1150 N N . THR A 1 151 ? 19.959 -0.040 -28.691 1.00 96.50 151 THR A N 1
ATOM 1151 C CA . THR A 1 151 ? 20.430 -0.959 -29.744 1.00 96.50 151 THR A CA 1
ATOM 1152 C C . THR A 1 151 ? 20.361 -2.426 -29.329 1.00 96.50 151 THR A C 1
ATOM 1154 O O . THR A 1 151 ? 20.760 -3.293 -30.099 1.00 96.50 151 THR A O 1
ATOM 1157 N N . ALA A 1 152 ? 19.889 -2.706 -28.116 1.00 96.38 152 ALA A N 1
ATOM 1158 C CA . ALA A 1 152 ? 19.688 -4.046 -27.583 1.00 96.38 152 ALA A CA 1
ATOM 1159 C C . ALA A 1 152 ? 18.268 -4.186 -27.028 1.00 96.38 152 ALA A C 1
ATOM 1161 O O . ALA A 1 152 ? 17.669 -3.197 -26.597 1.00 96.38 152 ALA A O 1
ATOM 1162 N N . ASP A 1 153 ? 17.761 -5.418 -27.013 1.00 96.81 153 ASP A N 1
ATOM 1163 C CA . ASP A 1 153 ? 16.547 -5.755 -26.274 1.00 96.81 153 ASP A CA 1
ATOM 1164 C C . ASP A 1 153 ? 16.791 -5.544 -24.777 1.00 96.81 153 ASP A C 1
ATOM 1166 O O . ASP A 1 153 ? 17.816 -5.974 -24.236 1.00 96.81 153 ASP A O 1
ATOM 1170 N N . LEU A 1 154 ? 15.845 -4.890 -24.109 1.00 97.06 154 LEU A N 1
ATOM 1171 C CA . LEU A 1 154 ? 15.894 -4.632 -22.675 1.00 97.06 154 LEU A CA 1
ATOM 1172 C C . LEU A 1 154 ? 14.768 -5.380 -21.968 1.00 97.06 154 LEU A C 1
ATOM 1174 O O . LEU A 1 154 ? 13.672 -5.539 -22.506 1.00 97.06 154 LEU A O 1
ATOM 1178 N N . ILE A 1 155 ? 15.033 -5.797 -20.734 1.00 96.31 155 ILE A N 1
ATOM 1179 C CA . ILE A 1 155 ? 14.025 -6.358 -19.841 1.00 96.31 155 ILE A CA 1
ATOM 1180 C C . ILE A 1 155 ? 14.011 -5.492 -18.585 1.00 96.31 155 ILE A C 1
ATOM 1182 O O . ILE A 1 155 ? 15.011 -5.398 -17.868 1.00 96.31 155 ILE A O 1
ATOM 1186 N N . LEU A 1 156 ? 12.885 -4.834 -18.339 1.00 95.62 156 LEU A N 1
ATOM 1187 C CA . LEU A 1 156 ? 12.649 -4.087 -17.114 1.00 95.62 156 LEU A CA 1
ATOM 1188 C C . LEU A 1 156 ? 11.893 -4.952 -16.114 1.00 95.62 156 LEU A C 1
ATOM 1190 O O . LEU A 1 156 ? 11.062 -5.784 -16.477 1.00 95.62 156 LEU A O 1
ATOM 1194 N N . VAL A 1 157 ? 12.169 -4.718 -14.840 1.00 93.69 157 VAL A N 1
ATOM 1195 C CA . VAL A 1 157 ? 11.354 -5.197 -13.730 1.00 93.69 157 VAL A CA 1
ATOM 1196 C C . VAL A 1 157 ? 10.745 -3.998 -13.032 1.00 93.69 157 VAL A C 1
ATOM 1198 O O . VAL A 1 157 ? 11.461 -3.082 -12.637 1.00 93.69 157 VAL A O 1
ATOM 1201 N N . LEU A 1 158 ? 9.429 -3.992 -12.884 1.00 93.25 158 LEU A N 1
ATOM 1202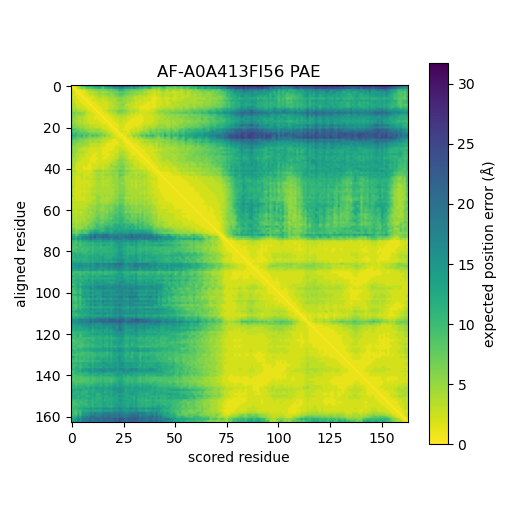 C CA . LEU A 1 158 ? 8.721 -2.981 -12.112 1.00 93.25 158 LEU A CA 1
ATOM 1203 C C . LEU A 1 158 ? 8.382 -3.575 -10.749 1.00 93.25 158 LEU A C 1
ATOM 1205 O O . LEU A 1 158 ? 7.769 -4.642 -10.670 1.00 93.25 158 LEU A O 1
ATOM 1209 N N . LYS A 1 159 ? 8.813 -2.892 -9.688 1.00 90.62 159 LYS A N 1
ATOM 1210 C CA . LYS A 1 159 ? 8.488 -3.228 -8.297 1.00 90.62 159 LYS A CA 1
ATOM 1211 C C . LYS A 1 159 ? 7.640 -2.142 -7.657 1.00 90.62 159 LYS A C 1
ATOM 1213 O O . LYS A 1 159 ? 7.721 -0.983 -8.053 1.00 90.62 159 LYS A O 1
ATOM 1218 N N . GLY A 1 160 ? 6.897 -2.503 -6.615 1.00 86.12 160 GLY A N 1
ATOM 1219 C CA . GLY A 1 160 ? 6.051 -1.567 -5.868 1.00 86.12 160 GLY A CA 1
ATOM 1220 C C . GLY A 1 160 ? 4.692 -1.319 -6.522 1.00 86.12 160 GLY A C 1
ATOM 1221 O O . GLY A 1 160 ? 4.002 -0.376 -6.152 1.00 86.12 160 GLY A O 1
ATOM 1222 N N . VAL A 1 161 ? 4.315 -2.166 -7.477 1.00 83.38 161 VAL A N 1
ATOM 1223 C CA . VAL A 1 161 ? 3.039 -2.141 -8.195 1.00 83.38 161 VAL A CA 1
ATOM 1224 C C . VAL A 1 161 ? 2.503 -3.568 -8.285 1.00 83.38 161 VAL A C 1
ATOM 1226 O O . VAL A 1 161 ? 3.274 -4.518 -8.398 1.00 83.38 161 VAL A O 1
ATOM 1229 N N . SER A 1 162 ? 1.185 -3.714 -8.207 1.00 76.94 162 SER A N 1
ATOM 1230 C CA . SER A 1 162 ? 0.470 -4.988 -8.312 1.00 76.94 162 SER A CA 1
ATOM 1231 C C . SER A 1 162 ? -0.691 -4.764 -9.282 1.00 76.94 162 SER A C 1
ATOM 1233 O O . SER A 1 162 ? -1.425 -3.789 -9.114 1.00 76.94 162 SER A O 1
ATOM 1235 N N . LEU A 1 163 ? -0.782 -5.601 -10.322 1.00 79.00 163 LEU A N 1
ATOM 1236 C CA . LEU A 1 163 ? -1.757 -5.496 -11.419 1.00 79.00 163 LEU A CA 1
ATOM 1237 C C . LEU A 1 163 ? -3.011 -6.328 -11.156 1.00 79.00 163 LEU A C 1
ATOM 1239 O O . LEU A 1 163 ? -2.875 -7.398 -10.519 1.00 79.00 163 LEU A O 1
#

Organism: NCBI:txid333367

Secondary structure (DSSP, 8-state):
-PPP------EESSS--EEEEEPGGG-EEEEE---EEE------HHHHHHHHHHHHHHHHHHHHHHHHHHHHHS-EEEEE-GGGS-SSSSEEEEEE-TT--TT---EEEEE--SS--HHHHHHHHHHHTT--EEEEETTEEEEEESS----S-EEEEEES---

Foldseek 3Di:
DDADDDWDDWAAPDDWDWDWDADPPRDIDTDTPTDTPDHTDDDDPVRVVVVVVVVVVVVVVVVVVVVQVVLQVDWDKDKDALVQWDDDFQTKHKAFAAPWAQPDDWDKDWDDDPPDDPVLVVLQVVQVVQWPDWTIHHRMIMTTRGPDRRPGMTMMITGRDDD

Solvent-accessible surface area (backbone atoms only — not comparable to full-atom values): 9550 Å² total; per-residue (Å²): 137,85,77,90,87,77,82,42,70,68,36,63,76,88,72,88,39,66,48,77,48,82,44,84,94,78,44,72,49,75,44,82,65,52,73,62,82,37,83,40,56,87,88,48,74,66,58,54,49,52,49,52,52,51,48,54,52,49,52,54,52,49,57,50,50,52,53,50,52,50,11,55,73,43,66,50,78,44,80,44,53,44,82,59,46,49,95,54,79,62,20,36,38,76,43,84,35,75,64,41,39,56,85,54,77,54,52,76,45,81,50,82,65,93,90,67,45,73,70,56,48,53,43,34,56,58,25,57,72,32,57,71,46,78,44,47,32,77,35,26,38,38,39,32,14,62,86,45,74,50,84,34,60,42,36,39,30,35,24,60,51,76,102